Protein AF-A0A4S0IFL4-F1 (afdb_monomer)

pLDDT: mean 74.63, std 14.51, range [36.16, 89.75]

Nearest PDB structures (foldseek):
  5ahw-assembly2_D  TM=3.730E-01  e=6.263E-01  Mycolicibacterium smegmatis MC2 155
  6eos-assembly3_E  TM=4.070E-01  e=6.722E+00  Homo sapiens
  6pb3-assembly1_A  TM=3.110E-01  e=4.621E+00  marine metagenome

Structure (mmCIF, N/CA/C/O backbone):
data_AF-A0A4S0IFL4-F1
#
_entry.id   AF-A0A4S0IFL4-F1
#
loop_
_atom_site.group_PDB
_atom_site.id
_atom_site.type_symbol
_atom_site.label_atom_id
_atom_site.label_alt_id
_atom_site.label_comp_id
_atom_site.label_asym_id
_atom_site.label_entity_id
_atom_site.lab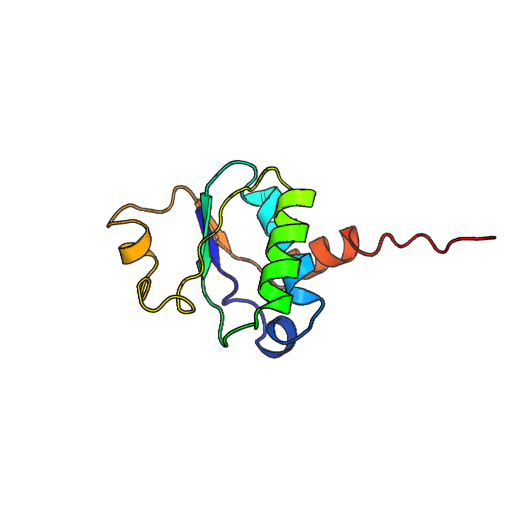el_seq_id
_atom_site.pdbx_PDB_ins_code
_atom_site.Cartn_x
_atom_site.Cartn_y
_atom_site.Cartn_z
_atom_site.occupancy
_atom_site.B_iso_or_equiv
_atom_site.auth_seq_id
_atom_site.auth_comp_id
_atom_site.auth_asym_id
_atom_site.auth_atom_id
_atom_site.pdbx_PDB_model_num
ATOM 1 N N . LEU A 1 1 ? -10.231 -1.793 3.124 1.00 77.19 1 LEU A N 1
ATOM 2 C CA . LEU A 1 1 ? -9.343 -2.713 2.363 1.00 77.19 1 LEU A CA 1
ATOM 3 C C . LEU A 1 1 ? -7.923 -2.626 2.901 1.00 77.19 1 LEU A C 1
ATOM 5 O O . LEU A 1 1 ? -7.508 -1.537 3.271 1.00 77.19 1 LEU A O 1
ATOM 9 N N . VAL A 1 2 ? -7.182 -3.729 2.946 1.00 82.69 2 VAL A N 1
ATOM 10 C CA . VAL A 1 2 ? -5.753 -3.741 3.304 1.00 82.69 2 VAL A CA 1
ATOM 11 C C . VAL A 1 2 ? -4.940 -4.028 2.058 1.00 82.69 2 VAL A C 1
ATOM 13 O O . VAL A 1 2 ? -5.278 -4.930 1.305 1.00 82.69 2 VAL A O 1
ATOM 16 N N . PHE A 1 3 ? -3.884 -3.261 1.841 1.00 86.19 3 PHE A N 1
ATOM 17 C CA . PHE A 1 3 ? -2.995 -3.370 0.700 1.00 86.19 3 PHE A CA 1
ATOM 18 C C . PHE A 1 3 ? -1.590 -3.697 1.203 1.00 86.19 3 PHE A C 1
ATOM 20 O O . PHE A 1 3 ? -0.828 -2.809 1.585 1.00 86.19 3 PHE A O 1
ATOM 27 N N . ASP A 1 4 ? -1.276 -4.988 1.256 1.00 86.31 4 ASP A N 1
ATOM 28 C CA . ASP A 1 4 ? -0.029 -5.486 1.829 1.00 86.31 4 ASP A CA 1
ATOM 29 C C . ASP A 1 4 ? 1.079 -5.525 0.776 1.00 86.31 4 ASP A C 1
ATOM 31 O O . ASP A 1 4 ? 1.024 -6.318 -0.165 1.00 86.31 4 ASP A O 1
ATOM 35 N N . VAL A 1 5 ? 2.103 -4.689 0.954 1.00 86.12 5 VAL A N 1
ATOM 36 C CA . VAL A 1 5 ? 3.309 -4.660 0.111 1.00 86.12 5 VAL A CA 1
ATOM 37 C C . VAL A 1 5 ? 4.505 -5.366 0.754 1.00 86.12 5 VAL A C 1
ATOM 39 O O . VAL A 1 5 ? 5.588 -5.365 0.173 1.00 86.12 5 VAL A O 1
ATOM 42 N N . SER A 1 6 ? 4.313 -6.038 1.898 1.00 82.56 6 SER A N 1
ATOM 43 C CA . SER A 1 6 ? 5.364 -6.792 2.607 1.00 82.56 6 SER A CA 1
ATOM 44 C C . SER A 1 6 ? 6.022 -7.877 1.747 1.00 82.56 6 SER A C 1
ATOM 46 O O . SER A 1 6 ? 7.145 -8.295 2.011 1.00 82.56 6 SER A O 1
ATOM 48 N N . ALA A 1 7 ? 5.316 -8.374 0.727 1.00 84.88 7 ALA A N 1
ATOM 49 C CA . ALA A 1 7 ? 5.833 -9.385 -0.193 1.00 84.88 7 ALA A CA 1
ATOM 50 C C . ALA A 1 7 ? 6.800 -8.817 -1.255 1.00 84.88 7 ALA A C 1
ATOM 52 O O . ALA A 1 7 ? 7.397 -9.590 -2.010 1.00 84.88 7 ALA A O 1
ATOM 53 N N . LEU A 1 8 ? 6.963 -7.492 -1.336 1.00 83.44 8 LEU A N 1
ATOM 54 C CA . LEU A 1 8 ? 7.883 -6.835 -2.261 1.00 83.44 8 LEU A CA 1
ATOM 55 C C . LEU A 1 8 ? 9.255 -6.612 -1.629 1.00 83.44 8 LEU A C 1
ATOM 57 O O . LEU A 1 8 ? 9.395 -6.350 -0.438 1.00 83.44 8 LEU A O 1
ATOM 61 N N . SER A 1 9 ? 10.296 -6.678 -2.458 1.00 83.44 9 SER A N 1
ATOM 62 C CA . SER A 1 9 ? 11.658 -6.428 -1.998 1.00 83.44 9 SER A CA 1
ATOM 63 C C . SER A 1 9 ? 11.856 -4.953 -1.615 1.00 83.44 9 SER A C 1
ATOM 65 O O . SER A 1 9 ? 11.410 -4.064 -2.347 1.00 83.44 9 SER A O 1
ATOM 67 N N . PRO A 1 10 ? 12.601 -4.657 -0.536 1.00 78.12 10 PRO A N 1
ATOM 68 C CA . PRO A 1 10 ? 12.837 -3.283 -0.087 1.00 78.12 10 PRO A CA 1
ATOM 69 C C . PRO A 1 10 ? 13.588 -2.436 -1.124 1.00 78.12 10 PRO A C 1
ATOM 71 O O . PRO A 1 10 ? 13.331 -1.244 -1.251 1.00 78.12 10 PRO A O 1
ATOM 74 N N . SER A 1 11 ? 14.464 -3.048 -1.926 1.00 82.94 11 SER A N 1
ATOM 75 C CA . SER A 1 11 ? 15.149 -2.391 -3.047 1.00 82.94 11 SER A CA 1
ATOM 76 C C . SER A 1 11 ? 14.194 -1.932 -4.153 1.00 82.94 11 SER A C 1
ATOM 78 O O . SER A 1 11 ? 14.433 -0.906 -4.785 1.00 82.94 11 SER A O 1
ATOM 80 N N . PHE A 1 12 ? 13.097 -2.665 -4.370 1.00 84.44 12 PHE A N 1
ATOM 81 C CA . PHE A 1 12 ? 12.045 -2.243 -5.288 1.00 84.44 12 PHE A CA 1
ATOM 82 C C . PHE A 1 12 ? 11.270 -1.068 -4.694 1.00 84.44 12 PHE A C 1
ATOM 84 O O . PHE A 1 12 ? 11.137 -0.053 -5.360 1.00 84.44 12 PHE A O 1
ATOM 91 N N . LEU A 1 13 ? 10.842 -1.154 -3.429 1.00 81.19 13 LEU A N 1
ATOM 92 C CA . LEU A 1 13 ? 10.124 -0.065 -2.744 1.00 81.19 13 LEU A CA 1
ATOM 93 C C . LEU A 1 13 ? 10.937 1.238 -2.642 1.00 81.19 13 LEU A C 1
ATOM 95 O O . LEU A 1 13 ? 10.352 2.318 -2.608 1.00 81.19 13 LEU A O 1
ATOM 99 N N . ALA A 1 14 ? 12.269 1.137 -2.628 1.00 80.88 14 ALA A N 1
ATOM 100 C CA . ALA A 1 14 ? 13.187 2.273 -2.674 1.00 80.88 14 ALA A CA 1
ATOM 101 C C . ALA A 1 14 ? 13.330 2.906 -4.073 1.00 80.88 14 ALA A C 1
ATOM 103 O O . ALA A 1 14 ? 13.942 3.962 -4.202 1.00 80.88 14 ALA A O 1
ATOM 104 N N . SER A 1 15 ? 12.802 2.275 -5.126 1.00 83.94 15 SER A N 1
ATOM 105 C CA . SER A 1 15 ? 12.825 2.835 -6.478 1.00 83.94 15 SER A CA 1
ATOM 106 C C . SER A 1 15 ? 11.675 3.813 -6.700 1.00 83.94 15 SER A C 1
ATOM 108 O O . SER A 1 15 ? 10.526 3.550 -6.347 1.00 83.94 15 SER A O 1
ATOM 110 N N . GLU A 1 16 ? 11.967 4.894 -7.416 1.00 80.25 16 GLU A N 1
ATOM 111 C CA . GLU A 1 16 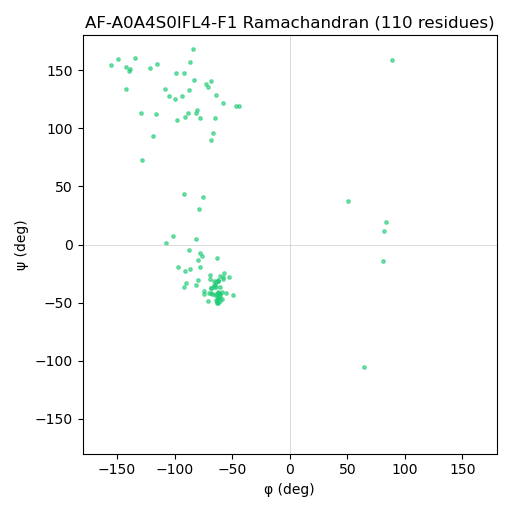? 11.016 5.956 -7.774 1.00 80.25 16 GLU A CA 1
ATOM 112 C C . GLU A 1 16 ? 9.812 5.421 -8.569 1.00 80.25 16 GLU A C 1
ATOM 114 O O . GLU A 1 16 ? 8.698 5.927 -8.460 1.00 80.25 16 GLU A O 1
ATOM 119 N N . ILE A 1 17 ? 10.018 4.339 -9.328 1.00 84.00 17 ILE A N 1
ATOM 120 C CA . ILE A 1 17 ? 8.981 3.690 -10.138 1.00 84.00 17 ILE A CA 1
ATOM 121 C C . ILE A 1 17 ? 8.023 2.809 -9.328 1.00 84.00 17 ILE A C 1
ATOM 123 O O . ILE A 1 17 ? 6.944 2.486 -9.819 1.00 84.00 17 ILE A O 1
ATOM 127 N N . ALA A 1 18 ? 8.382 2.380 -8.116 1.00 86.19 18 ALA A N 1
ATOM 128 C CA . ALA A 1 18 ? 7.551 1.435 -7.375 1.00 86.19 18 ALA A CA 1
ATOM 129 C C . ALA A 1 18 ? 6.237 2.071 -6.929 1.00 86.19 18 ALA A C 1
ATOM 131 O O . ALA A 1 18 ? 5.181 1.470 -7.082 1.00 86.19 18 ALA A O 1
ATOM 132 N N . TRP A 1 19 ? 6.283 3.310 -6.454 1.00 87.44 19 TRP A N 1
ATOM 133 C CA . TRP A 1 19 ? 5.123 4.057 -5.974 1.00 87.44 19 TRP A CA 1
ATOM 134 C C . TRP A 1 19 ? 4.051 4.335 -7.031 1.00 87.44 19 TRP A C 1
ATOM 136 O O . TRP A 1 19 ? 2.892 4.018 -6.765 1.00 87.44 19 TRP A O 1
ATOM 146 N N . PRO A 1 20 ? 4.369 4.838 -8.239 1.00 88.31 20 PRO A N 1
ATOM 147 C CA . PRO A 1 20 ? 3.366 4.985 -9.291 1.00 88.31 20 PRO A CA 1
ATOM 148 C C . PRO A 1 20 ? 2.816 3.630 -9.766 1.00 88.31 20 PRO A C 1
ATOM 150 O O . PRO A 1 20 ? 1.622 3.512 -10.039 1.00 88.31 20 PRO A O 1
ATOM 153 N N . VAL A 1 21 ? 3.644 2.578 -9.804 1.00 89.75 21 VAL A N 1
ATOM 154 C CA . VAL A 1 21 ? 3.194 1.212 -10.129 1.00 89.75 21 VAL A CA 1
ATOM 155 C C . VAL A 1 21 ? 2.205 0.697 -9.086 1.00 89.75 21 VAL A C 1
ATOM 157 O O . VAL A 1 21 ? 1.125 0.227 -9.442 1.00 89.75 21 VAL A O 1
ATOM 160 N N . LEU A 1 22 ? 2.553 0.820 -7.805 1.00 88.56 22 LEU A N 1
ATOM 161 C CA . LEU A 1 22 ? 1.712 0.439 -6.675 1.00 88.56 22 LEU A CA 1
ATOM 162 C C . LEU A 1 22 ? 0.426 1.252 -6.631 1.00 88.56 22 LEU A C 1
ATOM 164 O O . LEU A 1 22 ? -0.628 0.672 -6.413 1.00 88.56 22 LEU A O 1
ATOM 168 N N . GLY A 1 23 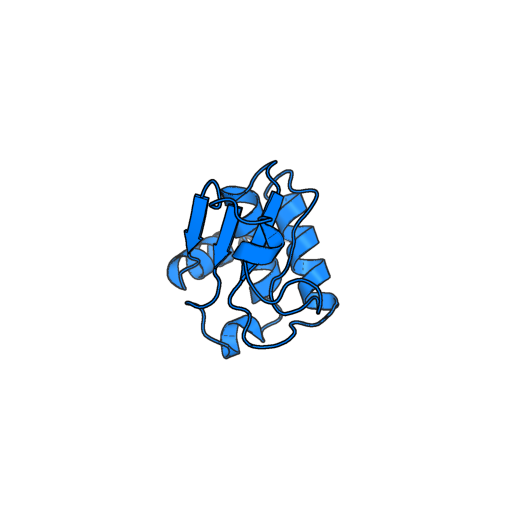? 0.500 2.558 -6.882 1.00 89.31 23 GLY A N 1
ATOM 169 C CA . GLY A 1 23 ? -0.657 3.444 -6.926 1.00 89.31 23 GLY A CA 1
ATOM 170 C C . GLY A 1 23 ? -1.619 3.044 -8.035 1.00 89.31 23 GLY A C 1
ATOM 171 O O . GLY A 1 23 ? -2.810 2.911 -7.786 1.00 89.31 23 GLY A O 1
ATOM 172 N N . SER A 1 24 ? -1.119 2.743 -9.237 1.00 88.94 24 SER A N 1
ATOM 173 C CA . SER A 1 24 ? -1.977 2.281 -10.335 1.00 88.94 24 SER A CA 1
ATOM 174 C C . SER A 1 24 ? -2.702 0.974 -10.004 1.00 88.94 24 SER A C 1
ATOM 176 O O . SER A 1 24 ? -3.897 0.820 -10.266 1.00 88.94 24 SER A O 1
ATOM 178 N N . LEU A 1 25 ? -1.977 0.044 -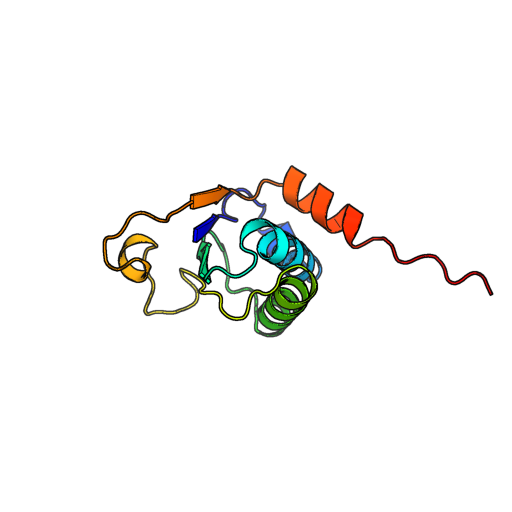9.384 1.00 89.38 25 LEU A N 1
ATOM 179 C CA . LEU A 1 25 ? -2.505 -1.234 -8.919 1.00 89.38 25 LEU A CA 1
ATOM 180 C C . LEU A 1 25 ? -3.549 -1.029 -7.819 1.00 89.38 25 LEU A C 1
ATOM 182 O O . LEU A 1 25 ? -4.652 -1.552 -7.906 1.00 89.38 25 LEU A O 1
ATOM 186 N N . TYR A 1 26 ? -3.228 -0.194 -6.837 1.00 88.00 26 TYR A N 1
ATOM 187 C CA . TYR A 1 26 ? -4.118 0.181 -5.750 1.00 88.00 26 TYR A CA 1
ATOM 188 C C . TYR A 1 26 ? -5.400 0.821 -6.280 1.00 88.00 26 TYR A C 1
ATOM 190 O O . TYR A 1 26 ? -6.482 0.400 -5.900 1.00 88.00 26 TYR A O 1
ATOM 198 N N . GLY A 1 27 ? -5.308 1.764 -7.220 1.00 87.44 27 GLY A N 1
ATOM 199 C CA . GLY A 1 27 ? -6.471 2.379 -7.859 1.00 87.44 27 GLY A CA 1
ATOM 200 C C . GLY A 1 27 ? -7.408 1.352 -8.498 1.00 87.44 27 GLY A C 1
ATOM 201 O O . GLY A 1 27 ? -8.622 1.439 -8.333 1.00 87.44 27 GLY A O 1
ATOM 202 N N . ARG A 1 28 ? -6.857 0.334 -9.166 1.00 84.88 28 ARG A N 1
ATOM 203 C CA . ARG A 1 28 ? -7.648 -0.734 -9.799 1.00 84.88 28 ARG A CA 1
ATOM 204 C C . ARG A 1 28 ? -8.312 -1.670 -8.793 1.00 84.88 28 ARG A C 1
ATOM 206 O O . ARG A 1 28 ? -9.465 -2.034 -8.994 1.00 84.88 28 ARG A O 1
ATOM 213 N N . GLU A 1 29 ? -7.595 -2.049 -7.740 1.00 85.31 29 GLU A N 1
ATOM 214 C CA . GLU A 1 29 ? -8.087 -3.017 -6.753 1.00 85.31 29 GLU A CA 1
ATOM 215 C C . GLU A 1 29 ? -9.020 -2.368 -5.716 1.00 85.31 29 GLU A C 1
ATOM 217 O O . GLU A 1 29 ? -9.976 -2.990 -5.261 1.00 85.31 29 GLU A O 1
ATOM 222 N N . VAL A 1 30 ? -8.755 -1.113 -5.340 1.00 82.50 30 VAL A N 1
ATOM 223 C CA . VAL A 1 30 ? -9.502 -0.360 -4.318 1.00 82.50 30 VAL A CA 1
ATOM 224 C C . VAL A 1 30 ? -10.644 0.459 -4.924 1.00 82.50 30 VAL A C 1
ATOM 226 O O . VAL A 1 30 ? -11.717 0.563 -4.327 1.00 82.50 30 VAL A O 1
ATOM 229 N N . GLY A 1 31 ? -10.457 1.025 -6.118 1.00 79.25 31 GLY A N 1
ATOM 230 C CA . GLY A 1 31 ? -11.510 1.733 -6.846 1.00 79.25 31 GLY A CA 1
ATOM 231 C C . GLY A 1 31 ? -12.002 2.991 -6.128 1.00 79.25 31 GLY A C 1
ATOM 232 O O . GLY A 1 31 ? -11.338 4.016 -6.164 1.00 79.25 31 GLY A O 1
ATOM 233 N N . HIS A 1 32 ? -13.193 2.932 -5.530 1.00 74.94 32 HIS A N 1
ATOM 234 C CA . HIS A 1 32 ? -13.820 4.047 -4.797 1.00 74.94 32 HIS A CA 1
ATOM 235 C C . HIS A 1 32 ? -13.815 3.832 -3.269 1.00 74.94 32 HIS A C 1
ATOM 237 O O . HIS A 1 32 ? -14.353 4.640 -2.514 1.00 74.94 32 HIS A O 1
ATOM 243 N N . ALA A 1 33 ? -13.246 2.721 -2.797 1.00 76.75 33 ALA A N 1
ATOM 244 C CA . ALA A 1 33 ? -13.146 2.425 -1.375 1.00 76.75 33 ALA A CA 1
ATOM 245 C C . ALA A 1 33 ? -11.916 3.098 -0.740 1.00 76.75 33 ALA A C 1
ATOM 247 O O . ALA A 1 33 ? -11.027 3.600 -1.424 1.00 76.75 33 ALA A O 1
ATOM 248 N N . ILE A 1 34 ? -11.861 3.090 0.593 1.00 77.88 34 ILE A N 1
ATOM 249 C CA . ILE A 1 34 ? -10.705 3.563 1.360 1.00 77.88 34 ILE A CA 1
ATOM 250 C C . ILE A 1 34 ? -9.886 2.341 1.785 1.00 77.88 34 ILE A C 1
ATOM 252 O O . ILE A 1 34 ? -10.404 1.387 2.383 1.00 77.88 34 ILE A O 1
ATOM 256 N N . GLY A 1 35 ? -8.597 2.344 1.452 1.00 78.94 35 GLY A N 1
ATOM 257 C CA . GLY A 1 35 ? -7.676 1.265 1.796 1.00 78.94 35 GLY A CA 1
ATOM 258 C C . GLY A 1 35 ? -6.487 1.732 2.632 1.00 78.94 35 GLY A C 1
ATOM 259 O O . GLY A 1 35 ? -6.023 2.866 2.507 1.00 78.94 35 GLY A O 1
ATOM 260 N N . VAL A 1 36 ? -5.950 0.831 3.445 1.00 80.94 36 VAL A N 1
ATOM 261 C CA . VAL A 1 36 ? -4.713 1.033 4.201 1.00 80.94 36 VAL A CA 1
ATOM 262 C C . VAL A 1 36 ? -3.577 0.250 3.549 1.00 80.94 36 VAL A C 1
ATOM 264 O O . VAL A 1 36 ? -3.719 -0.937 3.283 1.00 80.94 36 VAL A O 1
ATOM 267 N N . VAL A 1 37 ? -2.459 0.911 3.270 1.00 83.62 37 VAL A N 1
ATOM 268 C CA . VAL A 1 37 ? -1.224 0.304 2.768 1.00 83.62 37 VAL A CA 1
ATOM 269 C C . VAL A 1 37 ? -0.378 -0.147 3.950 1.00 83.62 37 VAL A C 1
ATOM 271 O O . VAL A 1 37 ? -0.183 0.610 4.900 1.00 83.62 37 VAL A O 1
ATOM 274 N N . THR A 1 38 ? 0.129 -1.374 3.895 1.00 81.50 38 THR A N 1
ATOM 275 C CA . THR A 1 38 ? 0.868 -2.023 4.987 1.00 81.50 38 THR A CA 1
ATOM 276 C C . THR A 1 38 ? 2.118 -2.698 4.454 1.00 81.50 38 THR A C 1
ATOM 278 O O . THR A 1 38 ? 2.209 -2.989 3.262 1.00 81.50 38 THR A O 1
ATOM 281 N N . GLY A 1 39 ? 3.086 -2.982 5.328 1.00 75.38 39 GLY A N 1
ATOM 282 C CA . GLY A 1 39 ? 4.275 -3.730 4.915 1.00 75.38 39 GLY A CA 1
ATOM 283 C C . GLY A 1 39 ? 5.378 -2.897 4.283 1.00 75.38 39 GLY A C 1
ATOM 284 O O . GLY A 1 39 ? 6.225 -3.426 3.566 1.00 75.38 39 GLY A O 1
ATOM 285 N N . ILE A 1 40 ? 5.367 -1.585 4.513 1.00 74.56 40 ILE A N 1
ATOM 286 C CA . ILE A 1 40 ? 6.428 -0.717 4.023 1.00 74.56 40 ILE A CA 1
ATOM 287 C C . ILE A 1 40 ? 7.610 -0.826 4.984 1.00 74.56 40 ILE A C 1
ATOM 289 O O . ILE A 1 40 ? 7.512 -0.451 6.149 1.00 74.56 40 ILE A O 1
ATOM 293 N N . ALA A 1 41 ? 8.732 -1.345 4.487 1.00 65.62 41 ALA A N 1
ATOM 294 C CA . ALA A 1 41 ? 9.925 -1.552 5.304 1.00 65.62 41 ALA A CA 1
ATOM 295 C C . ALA A 1 41 ? 10.608 -0.238 5.730 1.00 65.62 41 ALA A C 1
ATOM 297 O O . ALA A 1 41 ? 11.224 -0.196 6.787 1.00 65.62 41 ALA A O 1
ATOM 298 N N . ASN A 1 42 ? 10.507 0.821 4.917 1.00 67.12 42 ASN A N 1
ATOM 299 C CA . ASN A 1 42 ? 11.113 2.128 5.176 1.00 67.12 42 ASN A CA 1
ATOM 300 C C . ASN A 1 42 ? 10.197 3.262 4.715 1.00 67.12 42 ASN A C 1
ATOM 302 O O . ASN A 1 42 ? 9.441 3.101 3.760 1.00 67.12 42 ASN A O 1
ATOM 306 N N . HIS A 1 43 ? 10.312 4.429 5.351 1.00 72.56 43 HIS A N 1
ATOM 307 C CA . HIS A 1 43 ? 9.561 5.613 4.945 1.00 72.56 43 HIS A CA 1
ATOM 308 C C . HIS A 1 43 ? 9.876 5.965 3.477 1.00 72.56 43 HIS A C 1
ATOM 310 O O . HIS A 1 43 ? 11.042 6.191 3.151 1.00 72.56 43 HIS A O 1
ATOM 316 N N . PRO A 1 44 ? 8.871 6.010 2.590 1.00 70.75 44 PRO A N 1
ATOM 317 C CA . PRO A 1 44 ? 9.118 6.108 1.155 1.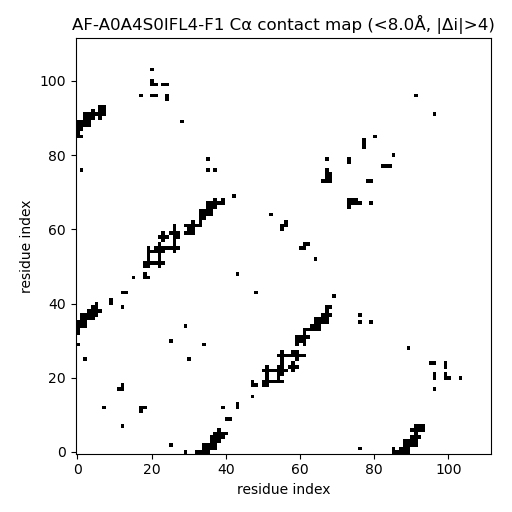00 70.75 44 PRO A CA 1
ATOM 318 C C . PRO A 1 44 ? 9.452 7.514 0.657 1.00 70.75 44 PRO A C 1
ATOM 320 O O . PRO A 1 44 ? 9.944 7.667 -0.456 1.00 70.75 44 PRO A O 1
ATOM 323 N N . GLY A 1 45 ? 9.227 8.530 1.490 1.00 79.69 45 GLY A N 1
ATOM 324 C CA . GLY A 1 45 ? 9.444 9.932 1.153 1.00 79.69 45 GLY A CA 1
ATOM 325 C C . GLY A 1 45 ? 8.211 10.573 0.519 1.00 79.69 45 GLY A C 1
ATOM 326 O O . GLY A 1 45 ? 7.321 9.902 0.000 1.00 79.69 45 GLY A O 1
ATOM 327 N N . GLU A 1 46 ? 8.137 11.899 0.572 1.00 82.31 46 GLU A N 1
ATOM 328 C CA . GLU A 1 46 ? 6.968 12.650 0.101 1.00 82.31 46 GLU A CA 1
ATOM 329 C C . GLU A 1 46 ? 6.728 12.514 -1.408 1.00 82.31 46 GLU A C 1
ATOM 331 O O . GLU A 1 46 ? 5.578 12.445 -1.842 1.00 82.31 46 GLU A O 1
ATOM 336 N N . ASP A 1 47 ? 7.789 12.455 -2.214 1.00 85.00 47 ASP A N 1
ATOM 337 C CA . ASP A 1 47 ? 7.693 12.318 -3.673 1.00 85.00 47 ASP A CA 1
ATOM 338 C C . ASP A 1 47 ? 7.046 10.993 -4.081 1.00 85.00 47 ASP A C 1
ATOM 340 O O . ASP A 1 47 ? 6.148 10.953 -4.923 1.00 85.00 47 ASP A O 1
ATOM 344 N N . ALA A 1 48 ? 7.434 9.914 -3.406 1.00 85.25 48 ALA A N 1
ATOM 345 C CA . ALA A 1 48 ? 6.836 8.598 -3.546 1.00 85.25 48 ALA A CA 1
ATOM 346 C C . ALA A 1 48 ? 5.344 8.598 -3.175 1.00 85.25 48 ALA A C 1
ATOM 348 O O . ALA A 1 48 ? 4.512 8.082 -3.923 1.00 85.25 48 ALA A O 1
ATOM 349 N N . LEU A 1 49 ? 4.978 9.232 -2.057 1.00 83.69 49 LEU A N 1
ATOM 350 C CA . LEU A 1 49 ? 3.578 9.356 -1.634 1.00 83.69 49 LEU A CA 1
ATOM 351 C C . LEU A 1 49 ? 2.736 10.135 -2.651 1.00 83.69 49 LEU A C 1
ATOM 353 O O . LEU A 1 49 ? 1.622 9.720 -2.979 1.00 83.69 49 LEU A O 1
ATOM 357 N N . LYS A 1 50 ? 3.279 11.228 -3.197 1.00 85.00 50 LYS A N 1
ATOM 358 C CA . LYS A 1 50 ? 2.631 12.007 -4.262 1.00 85.00 50 LYS A CA 1
ATOM 359 C C . LYS A 1 50 ? 2.448 11.175 -5.528 1.00 85.00 50 LYS A C 1
ATOM 361 O O . LYS A 1 50 ? 1.354 11.171 -6.088 1.00 85.00 50 LYS A O 1
ATOM 366 N N . ALA A 1 51 ? 3.480 10.449 -5.957 1.00 88.38 51 ALA A N 1
ATOM 367 C CA . ALA A 1 51 ? 3.416 9.596 -7.142 1.00 88.38 51 ALA A CA 1
ATOM 368 C C . ALA A 1 51 ? 2.382 8.470 -6.986 1.00 88.38 51 ALA A C 1
ATOM 370 O O . ALA A 1 51 ? 1.617 8.199 -7.912 1.00 88.38 51 ALA A O 1
ATOM 371 N N . PHE A 1 52 ? 2.314 7.854 -5.804 1.00 88.25 52 PHE A N 1
ATOM 372 C CA . PHE A 1 52 ? 1.311 6.840 -5.485 1.00 88.25 52 PHE A CA 1
ATOM 373 C C . PHE A 1 52 ? -0.106 7.403 -5.513 1.00 88.25 52 PHE A C 1
ATOM 375 O O . PHE A 1 52 ? -0.957 6.846 -6.202 1.00 88.25 52 PHE A O 1
ATOM 382 N N . GLY A 1 53 ? -0.355 8.524 -4.828 1.00 85.31 53 GLY A N 1
ATOM 383 C CA . GLY A 1 53 ? -1.667 9.170 -4.822 1.00 85.31 53 GLY A CA 1
ATOM 384 C C . GLY A 1 53 ? -2.111 9.598 -6.223 1.00 85.31 53 GLY A C 1
ATOM 385 O O . GLY A 1 53 ? -3.246 9.339 -6.614 1.00 85.31 53 GLY A O 1
ATOM 386 N N . ALA A 1 54 ? -1.202 10.172 -7.016 1.00 87.25 54 ALA A N 1
ATOM 387 C CA . ALA A 1 54 ? -1.479 10.560 -8.397 1.00 87.25 54 ALA A CA 1
ATOM 388 C C . ALA A 1 54 ? -1.834 9.352 -9.280 1.00 87.25 54 ALA A C 1
ATOM 390 O O . ALA A 1 54 ? -2.827 9.383 -10.008 1.00 87.25 54 ALA A O 1
ATOM 391 N N . ALA A 1 55 ? -1.062 8.265 -9.198 1.00 88.06 55 ALA A N 1
ATOM 392 C CA . ALA A 1 55 ? -1.326 7.059 -9.977 1.00 88.06 55 ALA A CA 1
ATOM 393 C C . ALA A 1 55 ? -2.603 6.332 -9.528 1.00 88.06 55 ALA A C 1
ATOM 395 O O . ALA A 1 55 ? -3.342 5.826 -10.378 1.00 88.06 55 ALA A O 1
ATOM 396 N N . ALA A 1 56 ? -2.879 6.313 -8.219 1.00 87.50 56 ALA A N 1
ATOM 397 C CA . ALA A 1 56 ? -4.101 5.760 -7.648 1.00 87.50 56 ALA A CA 1
ATOM 398 C C . ALA A 1 56 ? -5.328 6.523 -8.130 1.00 87.50 56 ALA A C 1
ATOM 400 O O . ALA A 1 56 ? -6.210 5.885 -8.690 1.00 87.50 56 ALA A O 1
ATOM 401 N N . ALA A 1 57 ? -5.332 7.855 -8.028 1.00 83.88 57 ALA A N 1
ATOM 402 C CA . ALA A 1 57 ? -6.414 8.706 -8.522 1.00 83.88 57 ALA A CA 1
ATOM 403 C C . ALA A 1 57 ? -6.600 8.617 -10.049 1.00 83.88 57 ALA A C 1
ATOM 405 O O . ALA A 1 57 ? -7.706 8.773 -10.561 1.00 83.88 57 ALA A O 1
ATOM 406 N N . SER A 1 58 ? -5.519 8.368 -10.796 1.00 84.31 58 SER A N 1
ATOM 407 C CA . SER A 1 58 ? -5.591 8.221 -12.252 1.00 84.31 58 SER A CA 1
ATOM 408 C C . SER A 1 58 ? -6.074 6.838 -12.697 1.00 84.31 58 SER A C 1
ATOM 410 O O . SER A 1 58 ? -6.660 6.725 -13.772 1.00 84.31 58 SER A O 1
ATOM 412 N N . SER A 1 59 ? -5.791 5.784 -11.925 1.00 82.38 59 SER A N 1
ATOM 413 C CA . SER A 1 59 ? -6.144 4.396 -12.277 1.00 82.38 59 SER A CA 1
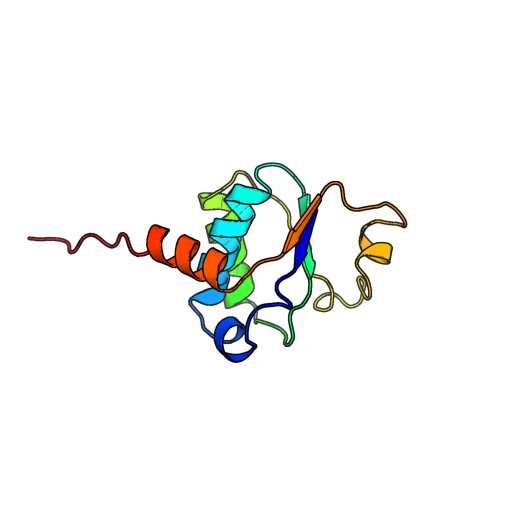ATOM 414 C C . SER A 1 59 ? -7.436 3.912 -11.620 1.00 82.38 59 SER A C 1
ATOM 416 O O . SER A 1 59 ? -8.031 2.947 -12.092 1.00 82.38 59 SER A O 1
ATOM 418 N N . GLY A 1 60 ? -7.867 4.573 -10.549 1.00 73.25 60 GLY A N 1
ATOM 419 C CA . GLY A 1 60 ? -9.121 4.351 -9.845 1.00 73.25 60 GLY A CA 1
ATOM 420 C C . GLY A 1 60 ? -9.622 5.649 -9.227 1.00 73.25 60 GLY A C 1
ATOM 421 O O . GLY A 1 60 ? -8.857 6.578 -9.004 1.00 73.25 60 GLY A O 1
ATOM 422 N N . ALA A 1 61 ? -10.912 5.738 -8.922 1.00 72.06 61 ALA A N 1
ATOM 423 C CA . ALA A 1 61 ? -11.497 6.916 -8.278 1.00 72.06 61 ALA A CA 1
ATOM 424 C C . ALA A 1 61 ? -11.156 6.992 -6.772 1.00 72.06 61 ALA A C 1
ATOM 426 O O . ALA A 1 61 ? -12.017 7.302 -5.948 1.00 72.06 61 ALA A O 1
ATOM 427 N N . VAL A 1 62 ? -9.912 6.672 -6.402 1.00 75.19 62 VAL A N 1
ATOM 428 C CA . VAL A 1 62 ? -9.472 6.646 -5.010 1.00 75.19 62 VAL A CA 1
ATOM 429 C C . VAL A 1 62 ? -9.145 8.072 -4.581 1.00 75.19 62 VAL A C 1
ATOM 431 O O . VAL A 1 62 ? -8.170 8.662 -5.042 1.00 75.19 62 VAL A O 1
ATOM 434 N N . GLY A 1 63 ? -9.944 8.611 -3.661 1.00 62.88 63 GLY A N 1
ATOM 435 C CA . GLY A 1 63 ? -9.686 9.916 -3.045 1.00 62.88 63 GLY A CA 1
ATOM 436 C C . GLY A 1 63 ? -8.861 9.859 -1.755 1.00 62.88 63 GLY A C 1
ATOM 437 O O . GLY A 1 63 ? -8.253 10.859 -1.386 1.00 62.88 63 GLY A O 1
ATOM 438 N N . LEU A 1 64 ? -8.839 8.717 -1.057 1.00 72.69 64 LEU A N 1
ATOM 439 C CA . LEU A 1 64 ? -8.268 8.585 0.288 1.00 72.69 64 LEU A CA 1
ATOM 440 C C . LEU A 1 64 ? -7.552 7.242 0.473 1.00 72.69 64 LEU A C 1
ATOM 442 O O . LEU A 1 64 ? -8.098 6.186 0.157 1.00 72.69 64 LEU A O 1
ATOM 446 N N . PHE A 1 65 ? -6.347 7.293 1.039 1.00 76.38 65 PHE A N 1
ATOM 447 C CA . PHE A 1 65 ? -5.555 6.127 1.426 1.00 76.38 65 PHE A CA 1
ATOM 448 C C . PHE A 1 65 ? -4.888 6.368 2.784 1.00 76.38 65 PHE A C 1
ATOM 450 O O . PHE A 1 65 ? -4.569 7.501 3.141 1.00 76.38 65 PHE A O 1
ATOM 457 N N . HIS A 1 66 ? -4.648 5.290 3.526 1.00 79.50 66 HIS A N 1
ATOM 458 C CA . HIS A 1 66 ? -3.891 5.310 4.779 1.00 79.50 66 HIS A CA 1
ATOM 459 C C . HIS A 1 66 ? -2.603 4.507 4.630 1.00 79.50 66 HIS A C 1
ATOM 461 O O . HIS A 1 66 ? -2.543 3.598 3.809 1.00 79.50 66 HIS A O 1
ATOM 467 N N . ILE A 1 67 ? -1.578 4.807 5.428 1.00 73.75 67 ILE A N 1
ATOM 468 C CA . ILE A 1 67 ? -0.319 4.057 5.431 1.00 73.75 67 ILE A CA 1
ATOM 469 C C . ILE A 1 67 ? 0.047 3.662 6.862 1.00 73.75 67 ILE A C 1
ATOM 471 O O . ILE A 1 67 ? 0.368 4.524 7.687 1.00 73.75 67 ILE A O 1
ATOM 475 N N . ALA A 1 68 ? 0.024 2.357 7.130 1.00 67.25 68 ALA A N 1
ATOM 476 C CA . ALA A 1 68 ? 0.420 1.771 8.405 1.00 67.25 68 ALA A CA 1
ATOM 477 C C . ALA A 1 68 ? 1.944 1.856 8.592 1.00 67.25 68 ALA A C 1
ATOM 479 O O . ALA A 1 68 ? 2.707 1.595 7.659 1.00 67.25 68 ALA A O 1
ATOM 480 N N . GLY A 1 69 ? 2.391 2.248 9.787 1.00 59.66 69 GLY A N 1
ATOM 481 C CA . GLY A 1 69 ? 3.813 2.386 10.133 1.00 59.66 69 GLY A CA 1
ATOM 482 C C . GLY A 1 69 ? 4.502 3.685 9.680 1.00 59.66 69 GLY A C 1
ATOM 483 O O . GLY A 1 69 ? 5.572 4.005 10.188 1.00 59.66 69 GLY A O 1
ATOM 484 N N . VAL A 1 70 ? 3.904 4.472 8.774 1.00 59.28 70 VAL A N 1
ATOM 485 C CA . VAL A 1 70 ? 4.390 5.829 8.429 1.00 59.28 70 VAL A CA 1
ATOM 486 C C . VAL A 1 70 ? 3.750 6.897 9.314 1.00 59.28 70 VAL A C 1
ATOM 488 O O . VAL A 1 70 ? 4.387 7.896 9.643 1.00 59.28 70 VAL A O 1
ATOM 491 N N . THR A 1 71 ? 2.500 6.680 9.716 1.00 44.88 71 THR A N 1
ATOM 492 C CA . THR A 1 71 ? 1.820 7.539 10.684 1.00 44.88 71 THR A CA 1
ATOM 493 C C . THR A 1 71 ? 2.002 6.957 12.091 1.00 44.88 71 THR A C 1
ATOM 495 O O . THR A 1 71 ? 1.703 5.780 12.295 1.00 44.88 71 THR A O 1
ATOM 498 N N . PRO A 1 72 ? 2.479 7.742 13.078 1.00 45.69 72 PRO A N 1
ATOM 499 C CA . PRO A 1 72 ? 2.659 7.269 14.456 1.00 45.69 72 PRO A CA 1
ATOM 500 C C . PRO A 1 72 ? 1.342 6.859 15.144 1.00 45.69 72 PRO A C 1
ATOM 502 O O . PRO A 1 72 ? 1.374 6.222 16.191 1.00 45.69 72 PRO A O 1
ATOM 505 N N . GLU A 1 73 ? 0.192 7.192 14.552 1.00 41.22 73 GLU A N 1
ATOM 506 C CA . GLU A 1 73 ? -1.155 6.846 15.030 1.00 41.22 73 GLU A CA 1
ATOM 507 C C . GLU A 1 73 ? -1.665 5.474 14.536 1.00 41.22 73 GLU A C 1
ATOM 509 O O . GLU A 1 73 ? -2.731 5.033 14.955 1.00 41.22 73 GLU A O 1
ATOM 514 N N . ALA A 1 74 ? -0.915 4.774 13.673 1.00 48.09 74 ALA A N 1
ATOM 515 C CA . ALA A 1 74 ? -1.311 3.494 13.079 1.00 48.09 74 ALA A CA 1
ATOM 516 C C . ALA A 1 74 ? -0.218 2.414 13.246 1.00 48.09 74 ALA A C 1
ATOM 518 O O . ALA A 1 74 ? 0.453 2.073 12.262 1.00 48.09 74 ALA A O 1
ATOM 519 N N . PRO A 1 75 ? -0.011 1.882 14.470 1.00 52.34 75 PRO A N 1
ATOM 520 C CA . PRO A 1 75 ? 0.932 0.786 14.705 1.00 52.34 75 PRO A CA 1
ATOM 521 C C . PRO A 1 75 ? 0.490 -0.513 14.016 1.00 52.34 75 PRO A C 1
ATOM 523 O O . PRO A 1 75 ? 1.330 -1.229 13.480 1.00 52.34 75 PRO A O 1
ATOM 526 N N . ASP A 1 76 ? -0.823 -0.756 13.942 1.00 54.34 76 ASP A N 1
ATOM 527 C CA . ASP A 1 76 ? -1.404 -1.973 13.383 1.00 54.34 76 ASP A CA 1
ATOM 528 C C . ASP A 1 76 ? -2.652 -1.687 12.550 1.00 54.34 76 ASP A C 1
ATOM 530 O O . ASP A 1 76 ? -3.442 -0.782 12.837 1.00 54.34 76 ASP A O 1
ATOM 534 N N . VAL A 1 77 ? -2.857 -2.535 11.544 1.00 55.72 77 VAL A N 1
ATOM 535 C CA . VAL A 1 77 ? -4.070 -2.603 10.719 1.00 55.72 77 VAL A CA 1
ATOM 536 C C . VAL A 1 77 ? -5.317 -2.644 11.604 1.00 55.72 77 VAL A C 1
ATOM 538 O O . VAL A 1 77 ? -6.248 -1.877 11.390 1.00 55.72 77 VAL A O 1
ATOM 541 N N . GLU A 1 78 ? -5.290 -3.439 12.671 1.00 50.12 78 GLU A N 1
ATOM 542 C CA . GLU A 1 78 ? -6.387 -3.577 13.637 1.00 50.12 78 GLU A CA 1
ATOM 543 C C . GLU A 1 78 ? -6.719 -2.271 14.382 1.00 50.12 78 GLU A C 1
ATOM 545 O O . GLU A 1 78 ? -7.884 -2.019 14.688 1.00 50.12 78 GLU A O 1
ATOM 550 N N . THR A 1 79 ? -5.728 -1.399 14.615 1.00 54.12 79 THR A N 1
ATOM 551 C CA . THR A 1 79 ? -5.948 -0.072 15.2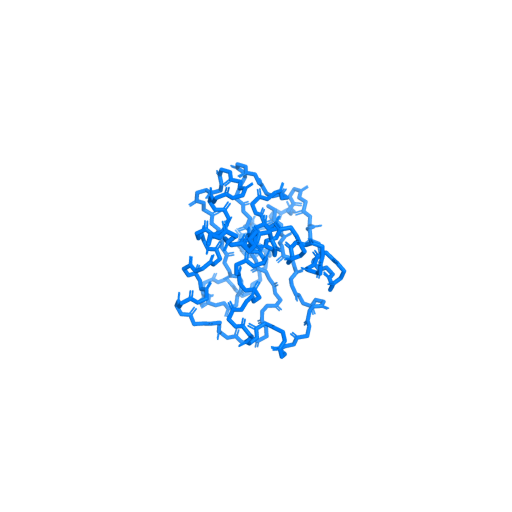23 1.00 54.12 79 THR A CA 1
ATOM 552 C C . THR A 1 79 ? -6.595 0.891 14.227 1.00 54.12 79 THR A C 1
ATOM 554 O O . THR A 1 79 ? -7.518 1.619 14.585 1.00 54.12 79 THR A O 1
ATOM 557 N N . VAL A 1 80 ? -6.169 0.860 12.958 1.00 55.50 80 VAL A N 1
ATOM 558 C CA . VAL A 1 80 ? -6.748 1.691 11.882 1.00 55.50 80 VAL A CA 1
ATOM 559 C C . VAL A 1 80 ? -8.174 1.265 11.548 1.00 55.50 80 VAL A C 1
ATOM 561 O O . VAL A 1 80 ? -9.032 2.102 11.282 1.00 55.50 80 VAL A O 1
ATOM 564 N N . LEU A 1 81 ? -8.440 -0.039 11.578 1.00 55.66 81 LEU A N 1
ATOM 565 C CA . LEU A 1 81 ? -9.771 -0.590 11.362 1.00 55.66 81 LEU A CA 1
ATOM 566 C C . LEU A 1 81 ? -10.662 -0.539 12.614 1.00 55.66 81 LEU A C 1
ATOM 568 O O . LEU A 1 81 ? -11.782 -1.045 12.567 1.00 55.66 81 LEU A O 1
ATOM 572 N N . ALA A 1 82 ? -10.194 0.066 13.713 1.00 56.69 82 ALA A N 1
ATOM 573 C CA . ALA A 1 82 ? -10.924 0.186 14.976 1.00 56.69 82 ALA A CA 1
ATOM 574 C C . ALA A 1 82 ? -11.488 -1.161 15.488 1.00 56.69 82 ALA A C 1
ATOM 576 O O . ALA A 1 82 ? -12.597 -1.217 16.019 1.00 56.69 82 ALA A O 1
ATOM 577 N N . GLY A 1 83 ? -10.734 -2.253 15.308 1.00 54.16 83 GLY A N 1
ATOM 578 C CA . GLY A 1 83 ? -11.146 -3.612 15.679 1.00 54.16 83 GLY A CA 1
ATOM 579 C C . GLY A 1 83 ? -12.055 -4.327 14.670 1.00 54.16 83 GLY A C 1
ATOM 580 O O . GLY A 1 83 ? -12.617 -5.366 15.008 1.00 54.16 83 GLY A O 1
ATOM 581 N N . SER A 1 84 ? -12.214 -3.797 13.455 1.00 54.25 84 SER A N 1
ATOM 582 C CA . SER A 1 84 ? -12.990 -4.431 12.383 1.00 54.25 84 SER A CA 1
ATOM 583 C C . SER A 1 84 ? -12.095 -5.182 11.389 1.00 54.25 84 SER A C 1
ATOM 585 O O . SER A 1 84 ? -10.964 -4.782 11.113 1.00 54.25 84 SER A O 1
ATOM 587 N N . GLU A 1 85 ? -12.593 -6.274 10.814 1.00 57.56 85 GLU A N 1
ATOM 588 C CA . GLU A 1 85 ? -11.864 -7.006 9.777 1.00 57.56 85 GLU A CA 1
ATOM 589 C C . GLU A 1 85 ? -11.879 -6.203 8.465 1.00 57.56 85 GLU A C 1
ATOM 591 O O . GLU A 1 85 ? -12.904 -5.619 8.095 1.00 57.56 85 GLU A O 1
ATOM 596 N N . PRO A 1 86 ? -10.760 -6.127 7.731 1.00 67.25 86 PRO A N 1
ATOM 597 C CA . PRO A 1 86 ? -10.748 -5.454 6.445 1.00 67.25 86 PRO A CA 1
ATOM 598 C C . PRO A 1 86 ? -11.653 -6.190 5.462 1.00 67.25 86 PRO A C 1
ATOM 600 O O . PRO A 1 86 ? -11.468 -7.379 5.233 1.00 67.25 86 PRO A O 1
ATOM 603 N N . GLU A 1 87 ? -12.568 -5.463 4.812 1.00 70.75 87 GLU A N 1
ATOM 604 C CA . GLU A 1 87 ? -13.497 -6.061 3.835 1.00 70.75 87 GLU A CA 1
ATOM 605 C C . GLU A 1 87 ? -12.793 -6.877 2.737 1.00 70.75 87 GLU A C 1
ATOM 607 O O . GLU A 1 87 ? -13.351 -7.840 2.221 1.00 70.75 87 GLU A O 1
ATOM 612 N N . ALA A 1 88 ? -11.547 -6.527 2.404 1.00 77.50 88 ALA A N 1
ATOM 613 C CA . ALA A 1 88 ? -10.643 -7.406 1.672 1.00 77.50 88 ALA A CA 1
ATOM 614 C C . ALA A 1 88 ? -9.175 -7.054 1.947 1.00 77.50 88 ALA A C 1
ATOM 616 O O . ALA A 1 88 ? -8.835 -5.902 2.250 1.00 77.50 88 ALA A O 1
ATOM 617 N N . VAL A 1 89 ? -8.310 -8.057 1.792 1.00 82.56 89 VAL A N 1
ATOM 618 C CA . VAL A 1 89 ? -6.853 -7.946 1.903 1.00 82.56 89 VAL A CA 1
ATOM 619 C C . VAL A 1 89 ? -6.235 -8.267 0.545 1.00 82.56 89 VAL A C 1
ATOM 621 O O . VAL A 1 89 ? -6.290 -9.399 0.072 1.00 82.56 89 VAL A O 1
ATOM 624 N N . ILE A 1 90 ? -5.640 -7.261 -0.081 1.00 86.19 90 ILE A N 1
ATOM 625 C CA . ILE A 1 90 ? -4.951 -7.351 -1.362 1.00 86.19 90 ILE A CA 1
ATOM 626 C C . ILE A 1 90 ? -3.463 -7.490 -1.064 1.00 86.19 90 ILE A C 1
ATOM 628 O O . ILE A 1 90 ? -2.806 -6.542 -0.631 1.00 86.19 90 ILE A O 1
ATOM 632 N N . ARG A 1 91 ? -2.926 -8.690 -1.280 1.00 87.31 91 ARG A N 1
ATOM 633 C CA . ARG A 1 91 ? -1.502 -8.961 -1.089 1.00 87.31 91 ARG A CA 1
ATOM 634 C C . ARG A 1 91 ? -0.748 -8.726 -2.388 1.00 87.31 91 ARG A C 1
ATOM 636 O O . ARG A 1 91 ? -0.871 -9.507 -3.329 1.00 87.31 91 ARG A O 1
ATOM 643 N N . VAL A 1 92 ? 0.050 -7.667 -2.433 1.00 87.62 92 VAL A N 1
ATOM 644 C CA . VAL A 1 92 ? 0.777 -7.275 -3.637 1.00 87.62 92 VAL A CA 1
ATOM 645 C C . VAL A 1 92 ? 1.991 -8.163 -3.823 1.00 87.62 92 VAL A C 1
ATOM 647 O O . VAL A 1 92 ? 2.992 -8.052 -3.118 1.00 87.62 92 VAL A O 1
ATOM 650 N N . THR A 1 93 ? 1.922 -9.034 -4.820 1.00 88.38 93 THR A N 1
ATOM 651 C CA . THR A 1 93 ? 3.058 -9.861 -5.222 1.00 88.38 93 THR A CA 1
ATOM 652 C C . THR A 1 93 ? 3.943 -9.123 -6.232 1.00 88.38 93 THR A C 1
ATOM 654 O O . THR A 1 93 ? 3.475 -8.228 -6.948 1.00 88.38 93 THR A O 1
ATOM 657 N N . PRO A 1 94 ? 5.227 -9.504 -6.358 1.00 84.81 94 PRO A N 1
ATOM 658 C CA . PRO A 1 94 ? 6.106 -8.947 -7.387 1.00 84.81 94 PRO A CA 1
ATOM 659 C C . PRO A 1 94 ? 5.568 -9.164 -8.808 1.00 84.81 94 PRO A C 1
ATOM 661 O O . PRO A 1 94 ? 5.818 -8.339 -9.683 1.00 84.81 94 PRO A O 1
ATOM 664 N N . GLU A 1 95 ? 4.793 -10.225 -9.043 1.00 87.81 95 GLU A N 1
ATOM 665 C CA . GLU A 1 95 ? 4.133 -10.465 -10.328 1.00 87.81 95 GLU A CA 1
ATOM 666 C C . GLU A 1 95 ? 3.035 -9.431 -10.609 1.00 87.81 95 GLU A C 1
ATOM 668 O O . GLU A 1 95 ? 2.974 -8.878 -11.707 1.00 87.81 95 GLU A O 1
ATOM 673 N N . MET A 1 96 ? 2.217 -9.092 -9.606 1.00 88.19 96 MET A N 1
ATOM 674 C CA . MET A 1 96 ? 1.222 -8.024 -9.730 1.00 88.19 96 MET A CA 1
ATOM 675 C C . MET A 1 96 ? 1.907 -6.690 -10.035 1.00 88.19 96 MET A C 1
ATOM 677 O O . MET A 1 96 ? 1.533 -6.017 -10.998 1.00 88.19 96 MET A O 1
ATOM 681 N N . ALA A 1 97 ? 2.956 -6.337 -9.286 1.00 85.50 97 ALA A N 1
ATOM 682 C CA . ALA A 1 97 ? 3.740 -5.131 -9.552 1.00 85.50 97 ALA A CA 1
ATOM 683 C C . ALA A 1 97 ? 4.349 -5.147 -10.969 1.00 85.50 97 ALA A C 1
ATOM 685 O O . ALA A 1 97 ? 4.309 -4.143 -11.683 1.00 85.50 97 ALA A O 1
ATOM 686 N N . ALA A 1 98 ? 4.848 -6.300 -11.427 1.00 85.44 98 ALA A N 1
ATOM 687 C CA . ALA A 1 98 ? 5.367 -6.479 -12.781 1.00 85.44 98 ALA A CA 1
ATOM 688 C C . ALA A 1 98 ? 4.289 -6.346 -13.874 1.00 85.44 98 ALA A C 1
ATOM 690 O O . ALA A 1 98 ? 4.572 -5.873 -14.976 1.00 85.44 98 ALA A O 1
ATOM 691 N N . LYS A 1 99 ? 3.046 -6.721 -13.578 1.00 85.75 99 LYS A N 1
ATOM 692 C CA . LYS A 1 99 ? 1.908 -6.550 -14.483 1.00 85.75 99 LYS A CA 1
ATOM 693 C C . LYS A 1 99 ? 1.451 -5.092 -14.541 1.00 85.75 99 LYS A C 1
ATOM 695 O O . LYS A 1 99 ? 1.216 -4.567 -15.627 1.00 85.75 99 LYS A O 1
ATOM 700 N N . ALA A 1 100 ? 1.393 -4.413 -13.397 1.00 84.94 100 ALA A N 1
ATOM 701 C CA . ALA A 1 100 ? 1.049 -2.995 -13.331 1.00 84.94 100 ALA A CA 1
ATOM 702 C C . ALA A 1 100 ? 2.099 -2.111 -14.015 1.00 84.94 100 ALA A C 1
ATOM 704 O O . ALA A 1 100 ? 1.736 -1.259 -14.822 1.00 84.94 100 ALA A O 1
ATOM 705 N N . ARG A 1 101 ? 3.401 -2.365 -13.801 1.00 84.62 101 ARG A N 1
ATOM 706 C CA . ARG A 1 101 ? 4.465 -1.634 -14.519 1.00 84.62 101 ARG A CA 1
ATOM 707 C C . ARG A 1 101 ? 4.384 -1.838 -16.032 1.00 84.62 101 ARG A C 1
ATOM 709 O O . ARG A 1 101 ? 4.659 -0.905 -16.778 1.00 84.62 101 ARG A O 1
ATOM 716 N N . ALA A 1 102 ? 4.007 -3.039 -16.486 1.00 83.31 102 ALA A N 1
ATOM 717 C CA . ALA A 1 102 ? 3.862 -3.325 -17.909 1.00 83.31 102 ALA A CA 1
ATOM 718 C C . ALA A 1 102 ? 2.710 -2.512 -18.516 1.00 83.31 102 ALA A C 1
ATOM 720 O O . ALA A 1 102 ? 2.844 -2.005 -19.623 1.00 83.31 102 ALA A O 1
ATOM 721 N N . GLY A 1 103 ? 1.624 -2.314 -17.761 1.00 73.81 103 GLY A N 1
ATOM 722 C CA . GLY A 1 103 ? 0.515 -1.441 -18.155 1.00 73.81 103 GLY A CA 1
ATOM 723 C C . GLY A 1 103 ? 0.856 0.054 -18.171 1.00 73.81 103 GLY A C 1
ATOM 724 O O . GLY A 1 103 ? 0.244 0.793 -18.929 1.00 73.81 103 GLY A O 1
ATOM 725 N N . LEU A 1 104 ? 1.830 0.499 -17.369 1.00 72.94 104 LEU A N 1
ATOM 726 C CA . LEU A 1 104 ? 2.315 1.888 -17.355 1.00 72.94 104 LEU A CA 1
ATOM 727 C C . LEU A 1 104 ? 3.419 2.152 -18.391 1.00 72.94 104 LEU A C 1
ATOM 729 O O . LEU A 1 104 ? 3.629 3.292 -18.792 1.00 72.94 104 LEU A O 1
ATOM 733 N N . SER A 1 105 ? 4.104 1.106 -18.862 1.00 63.97 105 SER A N 1
ATOM 734 C CA . SER A 1 105 ? 5.141 1.183 -19.904 1.00 63.97 105 SER A CA 1
ATOM 735 C C . SER A 1 105 ? 4.563 1.283 -21.321 1.00 63.97 105 SER 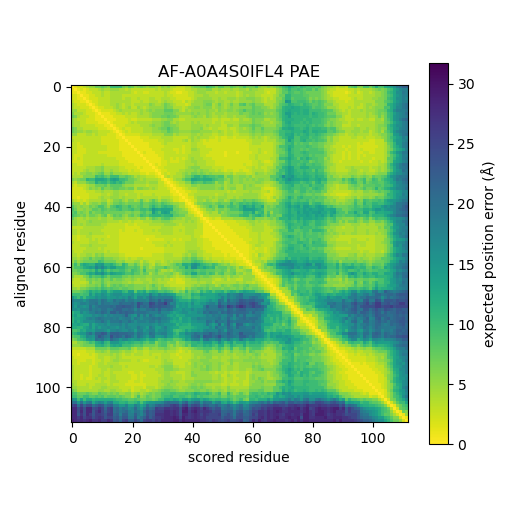A C 1
ATOM 737 O O . SER A 1 105 ? 5.190 0.838 -22.277 1.00 63.97 105 SER A O 1
ATOM 739 N N . THR A 1 106 ? 3.385 1.885 -21.488 1.00 49.44 106 THR A N 1
ATOM 740 C CA . THR A 1 106 ? 2.869 2.307 -22.797 1.00 49.44 106 THR A CA 1
ATOM 741 C C . THR A 1 106 ? 3.274 3.746 -23.098 1.00 49.44 106 THR A C 1
ATOM 743 O O . THR A 1 106 ? 2.472 4.534 -23.602 1.00 49.44 106 THR A O 1
ATOM 746 N N . VAL A 1 107 ? 4.531 4.106 -22.816 1.00 44.62 107 VAL A N 1
ATOM 747 C CA . VAL A 1 107 ? 5.155 5.178 -23.591 1.00 44.62 107 VAL A CA 1
ATOM 748 C C . VAL A 1 107 ? 5.333 4.599 -24.987 1.00 44.62 107 VAL A C 1
ATOM 750 O O . VAL A 1 107 ? 6.332 3.952 -25.293 1.00 44.62 107 VAL A O 1
ATOM 753 N N . SER A 1 108 ? 4.306 4.789 -25.813 1.00 40.38 108 SER A N 1
ATOM 754 C CA . SER A 1 108 ? 4.470 4.838 -27.253 1.00 40.38 108 SER A CA 1
ATOM 755 C C . SER A 1 108 ? 5.659 5.747 -27.506 1.00 40.38 108 SER A C 1
ATOM 757 O O . SER A 1 108 ? 5.661 6.906 -27.088 1.00 40.38 108 SER A O 1
ATOM 759 N N . THR A 1 109 ? 6.692 5.208 -28.137 1.00 36.16 109 THR A N 1
ATOM 760 C CA . THR A 1 109 ? 7.687 6.010 -28.835 1.00 36.16 109 THR A CA 1
ATOM 761 C C . THR A 1 109 ? 6.901 7.063 -29.624 1.00 36.16 109 THR A C 1
ATOM 763 O O . THR A 1 109 ? 6.044 6.664 -30.416 1.00 36.16 109 THR A O 1
ATOM 766 N N . PRO A 1 110 ? 7.063 8.379 -29.393 1.00 43.19 110 PRO A N 1
ATOM 767 C CA . PRO A 1 110 ? 6.568 9.325 -30.371 1.00 43.19 110 PRO A CA 1
ATOM 768 C C . PRO A 1 110 ? 7.431 9.110 -31.618 1.00 43.19 110 PRO A C 1
ATOM 770 O O . PRO A 1 110 ? 8.562 9.579 -31.685 1.00 43.19 110 PRO A O 1
ATOM 773 N N . GLU A 1 111 ? 6.939 8.306 -32.562 1.00 42.81 111 GLU A N 1
ATOM 774 C CA . GLU A 1 111 ? 7.390 8.383 -33.946 1.00 42.81 111 GLU A CA 1
ATOM 775 C C . GLU A 1 111 ? 6.956 9.751 -34.476 1.00 42.81 111 GLU A C 1
ATOM 777 O O . GLU A 1 111 ? 5.762 10.007 -34.653 1.00 42.81 111 GLU A O 1
ATOM 782 N N . ALA A 1 112 ? 7.931 10.635 -34.674 1.00 40.75 112 ALA A N 1
ATOM 783 C CA . ALA A 1 112 ? 7.849 11.798 -35.548 1.00 40.75 112 ALA A CA 1
ATOM 784 C C . ALA A 1 112 ? 9.251 12.139 -36.062 1.00 40.75 112 ALA A C 1
ATOM 786 O O . ALA A 1 112 ? 10.177 12.230 -35.223 1.00 40.75 112 ALA A O 1
#

Solvent-accessible surface area (backbone atoms only — not comparable to full-atom values): 6161 Å² total; per-residue (Å²): 56,35,38,33,40,58,69,42,58,67,75,50,62,71,34,82,66,36,28,34,25,51,12,32,44,45,6,60,77,46,26,76,47,62,36,34,36,32,51,67,88,62,86,68,52,70,67,36,53,51,38,16,51,53,25,13,43,72,49,15,69,32,89,53,76,46,52,43,70,74,40,94,87,19,86,40,71,49,62,71,45,72,75,45,81,60,90,40,75,49,72,44,41,60,66,56,48,53,50,36,41,57,69,67,64,67,71,68,75,82,85,125

Radius of gyration: 14.09 Å; Cα contacts (8 Å, |Δi|>4): 182; chains: 1; bounding box: 29×23×51 Å

Sequence (112 aa):
LVFDVSALSPSFLASEIAWPVLGSLYGREVGHAIGVVTGIANHPGEDALKAFGAAAASSGAVGLFHIAGVTPEAPDVETVLAGSEPEAVIRVTPEMAAKARAGLSTV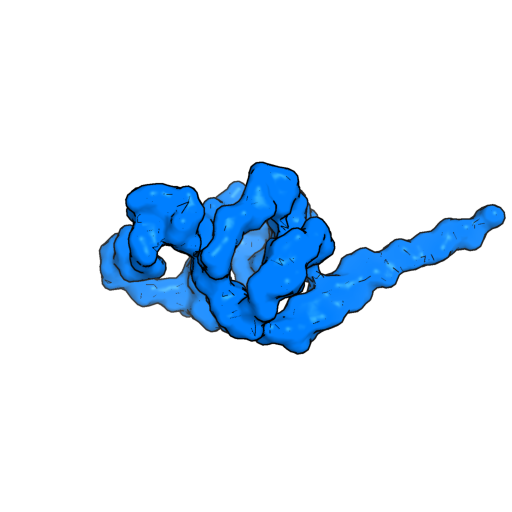STPEA

Secondary structure (DSSP, 8-state):
-EEE-TTS-HHHHTSTTHHHHHHHHHHHHHTTS-EEEE--SS---HHHHHHHHHHHHHHS----EEEBTTBTT-SSHHHHTTTPPPS-EEE--HHHHHHHHHHH--------

Foldseek 3Di:
DEEEPLQPDLVLLQDLLQLLLSLLLCLQVQAAHEYEYENNPDDNDPSSVVSSPVSSVVNHVYPHYHYAPNDPQHVDPCSVVVNDDPPDHHYDHVVSSVVSVVVVPPPPDPPD

Mean predicted aligned error: 8.53 Å